Protein AF-A0A7I8MRP9-F1 (afdb_monomer_lite)

pLDDT: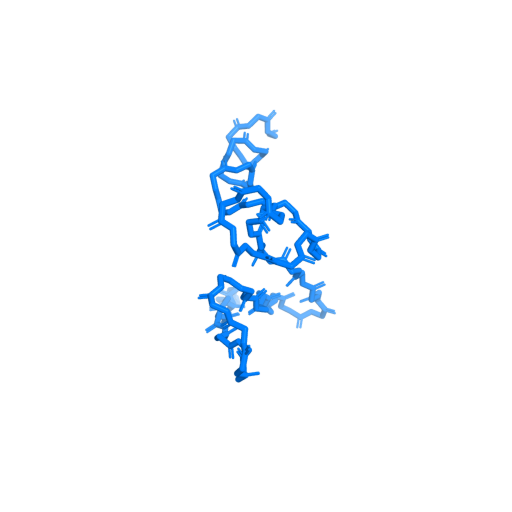 mean 93.0, std 8.68, range [50.06, 97.94]

Foldseek 3Di:
DDWDWDWDDDPPFDAWIWIDTDPDIFIAWDDVVVRGDPRHHHPVVVVVVVVVD

Structure (mmCIF, N/CA/C/O backbone):
data_AF-A0A7I8MRP9-F1
#
_entry.id   AF-A0A7I8MRP9-F1
#
loop_
_atom_site.group_PDB
_atom_site.id
_atom_site.type_symbol
_atom_site.label_atom_id
_atom_site.label_alt_id
_atom_site.label_comp_id
_atom_site.label_asym_id
_atom_site.label_entity_id
_atom_site.label_seq_id
_atom_site.pdbx_PDB_ins_code
_atom_site.Cartn_x
_atom_site.Cartn_y
_atom_site.Cartn_z
_atom_site.occupancy
_atom_site.B_iso_or_equiv
_atom_site.auth_seq_id
_atom_site.auth_comp_id
_atom_site.auth_asym_id
_atom_site.auth_atom_id
_atom_site.pdbx_PDB_model_num
ATOM 1 N N . MET A 1 1 ? -7.153 7.964 22.149 1.00 50.06 1 MET A N 1
ATOM 2 C CA . MET A 1 1 ? -6.554 6.701 21.668 1.00 50.06 1 MET A CA 1
ATOM 3 C C . MET A 1 1 ? -5.647 7.062 20.507 1.00 50.06 1 MET A C 1
ATOM 5 O O . MET A 1 1 ? -6.152 7.642 19.557 1.00 50.06 1 MET A O 1
ATOM 9 N N . ALA A 1 2 ? -4.336 6.841 20.605 1.00 56.03 2 ALA A N 1
ATOM 10 C CA . ALA A 1 2 ? -3.434 7.126 19.489 1.00 56.03 2 ALA A CA 1
ATOM 11 C C . ALA A 1 2 ? -3.721 6.130 18.355 1.00 56.03 2 ALA A C 1
ATOM 13 O O . ALA A 1 2 ? -3.698 4.921 18.582 1.00 56.03 2 ALA A O 1
ATOM 14 N N . SER A 1 3 ? -4.041 6.623 17.161 1.00 76.12 3 SER A N 1
ATOM 15 C CA . SER A 1 3 ? -4.126 5.790 15.963 1.00 76.12 3 SER A CA 1
ATOM 16 C C . SER A 1 3 ? -2.730 5.257 15.643 1.00 76.12 3 SER A C 1
ATOM 18 O O . SER A 1 3 ? -1.798 6.041 15.472 1.00 76.12 3 SER A O 1
ATOM 20 N N . HIS A 1 4 ? -2.578 3.935 15.599 1.00 89.25 4 HIS A N 1
ATOM 21 C CA . HIS A 1 4 ? -1.315 3.289 15.259 1.00 89.25 4 HIS A CA 1
ATOM 22 C C . HIS A 1 4 ? -1.346 2.860 13.794 1.00 89.25 4 HIS A C 1
ATOM 24 O O . HIS A 1 4 ? -2.284 2.180 13.374 1.00 89.25 4 HIS A O 1
ATOM 30 N N . VAL A 1 5 ? -0.330 3.278 13.042 1.00 93.75 5 VAL A N 1
ATOM 31 C CA . VAL A 1 5 ? -0.107 2.867 11.656 1.00 93.75 5 VAL A CA 1
ATOM 32 C C . VAL A 1 5 ? 1.178 2.056 11.627 1.00 93.75 5 VAL A C 1
ATOM 34 O O . VAL A 1 5 ? 2.216 2.537 12.083 1.00 93.75 5 VAL A O 1
ATOM 37 N N . VAL A 1 6 ? 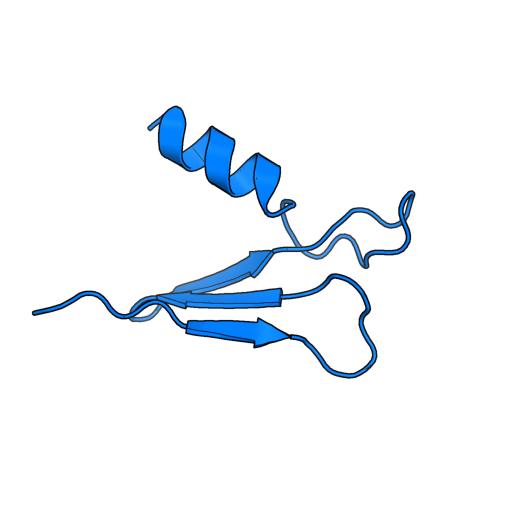1.102 0.831 11.114 1.00 95.81 6 VAL A N 1
ATOM 38 C CA . VAL A 1 6 ? 2.262 -0.046 10.931 1.00 95.81 6 VAL A CA 1
ATOM 39 C C . VAL A 1 6 ? 2.431 -0.314 9.449 1.00 95.81 6 VAL A C 1
ATOM 41 O O . VAL A 1 6 ? 1.475 -0.698 8.781 1.00 95.81 6 VAL A O 1
ATOM 44 N N . THR A 1 7 ? 3.653 -0.154 8.951 1.00 96.31 7 THR A N 1
ATOM 45 C CA . THR A 1 7 ? 4.005 -0.497 7.572 1.00 96.31 7 THR A CA 1
ATOM 46 C C . THR A 1 7 ? 4.997 -1.649 7.577 1.00 96.31 7 THR A C 1
ATOM 48 O O . THR A 1 7 ? 5.970 -1.629 8.334 1.00 96.31 7 THR A O 1
ATOM 51 N N . ARG A 1 8 ? 4.747 -2.667 6.751 1.00 96.62 8 ARG A N 1
ATOM 52 C CA . ARG A 1 8 ? 5.584 -3.868 6.651 1.00 96.62 8 ARG A CA 1
ATOM 53 C C . ARG A 1 8 ? 5.922 -4.174 5.199 1.00 96.62 8 ARG A C 1
ATOM 55 O O . ARG A 1 8 ? 5.015 -4.291 4.378 1.00 96.62 8 ARG A O 1
ATOM 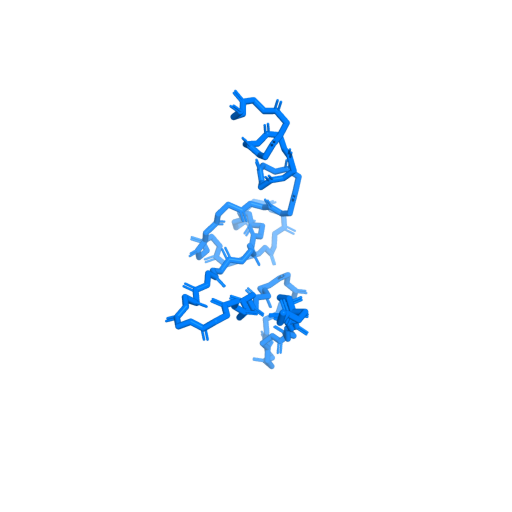62 N N . SER A 1 9 ? 7.199 -4.404 4.914 1.00 96.38 9 SER A N 1
ATOM 63 C CA . SER A 1 9 ? 7.632 -4.934 3.621 1.00 96.38 9 SER A CA 1
ATOM 64 C C . SER A 1 9 ? 7.180 -6.381 3.449 1.00 96.38 9 SER A C 1
ATOM 66 O O . SER A 1 9 ? 7.210 -7.166 4.403 1.00 96.38 9 SER A O 1
ATOM 68 N N . VAL A 1 10 ? 6.822 -6.762 2.225 1.00 95.38 10 VAL A N 1
ATOM 69 C CA . VAL A 1 10 ? 6.503 -8.157 1.907 1.00 95.38 10 VAL A CA 1
ATOM 70 C C . VAL A 1 10 ? 7.748 -8.882 1.399 1.00 95.38 10 VAL A C 1
ATOM 72 O O . VAL A 1 10 ? 8.378 -8.466 0.432 1.00 95.38 10 VAL A O 1
ATOM 75 N N . SER A 1 11 ? 8.111 -9.990 2.053 1.00 94.69 11 SER A N 1
ATOM 76 C CA . SER A 1 11 ? 9.275 -10.795 1.661 1.00 94.69 11 SER A CA 1
ATOM 77 C C . SER A 1 11 ? 9.169 -11.264 0.206 1.00 94.69 11 SER A C 1
ATOM 79 O O . SER A 1 11 ? 8.111 -11.721 -0.229 1.00 94.69 11 SER A O 1
ATOM 81 N N . GLY A 1 12 ? 10.267 -11.145 -0.544 1.00 93.38 12 GLY A N 1
ATOM 82 C CA . GLY A 1 12 ? 10.325 -11.503 -1.963 1.00 93.38 12 GLY A CA 1
ATOM 83 C C . GLY A 1 12 ? 9.697 -10.478 -2.914 1.00 93.38 12 GLY A C 1
ATOM 84 O O . GLY A 1 12 ? 9.774 -10.672 -4.123 1.00 93.38 12 GLY A O 1
ATOM 85 N N . GLN A 1 13 ? 9.119 -9.387 -2.403 1.00 92.38 13 GLN A N 1
ATOM 86 C CA . GLN A 1 13 ? 8.592 -8.287 -3.208 1.00 92.38 13 GLN A CA 1
ATOM 87 C C . GLN A 1 13 ? 9.406 -7.017 -2.959 1.00 92.38 13 GLN A C 1
ATOM 89 O O . GLN A 1 13 ? 9.737 -6.676 -1.825 1.00 92.38 13 GLN A O 1
ATOM 94 N N . ARG A 1 14 ? 9.775 -6.331 -4.046 1.00 93.44 14 ARG A N 1
ATOM 95 C CA . ARG A 1 14 ? 10.706 -5.198 -3.989 1.00 93.44 14 ARG A CA 1
ATOM 96 C C . ARG A 1 14 ? 10.059 -3.936 -3.427 1.00 93.44 14 ARG A C 1
ATOM 98 O O . ARG A 1 14 ? 10.686 -3.255 -2.620 1.00 93.44 14 ARG A O 1
ATOM 105 N N . PHE A 1 15 ? 8.839 -3.633 -3.865 1.00 95.31 15 PHE A N 1
ATOM 106 C CA . PHE A 1 15 ? 8.147 -2.391 -3.517 1.00 95.31 15 PHE A CA 1
ATOM 107 C C . PHE A 1 15 ? 6.908 -2.604 -2.648 1.00 95.31 15 PHE A C 1
ATOM 109 O O . PHE A 1 15 ? 6.572 -1.715 -1.872 1.00 95.31 15 PHE A O 1
ATOM 116 N N . THR A 1 16 ? 6.312 -3.797 -2.660 1.00 97.00 16 THR A N 1
ATOM 117 C CA . THR A 1 16 ? 5.074 -4.080 -1.933 1.00 97.00 16 THR A CA 1
ATOM 118 C C . THR A 1 16 ? 5.205 -3.887 -0.424 1.00 97.00 16 THR A C 1
ATOM 120 O O . THR A 1 16 ? 5.957 -4.587 0.266 1.00 97.00 16 THR A O 1
ATOM 123 N N . GLN A 1 17 ? 4.388 -2.976 0.093 1.00 97.19 17 GLN A N 1
ATOM 124 C CA . GLN A 1 17 ? 4.180 -2.712 1.506 1.00 97.19 17 GLN A CA 1
ATOM 125 C C . GLN A 1 17 ? 2.750 -3.059 1.914 1.00 97.19 17 GLN A C 1
ATOM 127 O O . GLN A 1 17 ? 1.798 -2.858 1.160 1.00 97.19 17 GLN A O 1
ATOM 132 N N . VAL A 1 18 ? 2.592 -3.521 3.150 1.00 97.31 18 VAL A N 1
ATOM 133 C CA . VAL A 1 18 ? 1.298 -3.655 3.820 1.00 97.31 18 VAL A CA 1
ATOM 134 C C . VAL A 1 18 ? 1.187 -2.562 4.870 1.00 97.31 18 VAL A C 1
ATOM 136 O O . VAL A 1 18 ? 2.032 -2.484 5.762 1.00 97.31 18 VAL A O 1
ATOM 139 N N . VAL A 1 19 ? 0.150 -1.736 4.766 1.00 96.25 19 VAL A N 1
ATOM 140 C CA . VAL A 1 19 ? -0.186 -0.682 5.726 1.00 96.25 19 VAL A CA 1
ATOM 141 C C . VAL A 1 19 ? -1.357 -1.156 6.580 1.00 96.25 19 VAL A C 1
ATOM 143 O O . VAL A 1 19 ? -2.445 -1.421 6.071 1.00 96.25 19 VAL A O 1
ATOM 146 N N . GLU A 1 20 ? -1.140 -1.255 7.886 1.00 96.19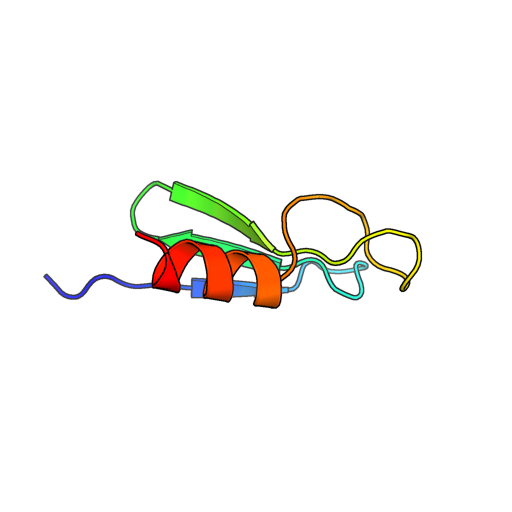 20 GLU A N 1
ATOM 147 C CA . GLU A 1 20 ? -2.131 -1.676 8.877 1.00 96.19 20 GLU A CA 1
ATOM 148 C C . GLU A 1 20 ? -2.553 -0.458 9.711 1.00 96.19 20 GLU A C 1
ATOM 150 O O . GLU A 1 20 ? -1.717 0.183 10.350 1.00 96.19 20 GLU A O 1
ATOM 155 N N . THR A 1 21 ? -3.850 -0.131 9.718 1.00 93.44 21 THR A N 1
ATOM 156 C CA . THR A 1 21 ? -4.427 0.952 10.534 1.00 93.44 21 THR A CA 1
ATOM 157 C C . THR A 1 21 ? -5.746 0.516 11.169 1.00 93.44 21 THR A C 1
ATOM 159 O O . THR A 1 21 ? -6.756 0.290 10.498 1.00 93.44 21 THR A O 1
ATOM 162 N N . GLY A 1 22 ? -5.754 0.353 12.494 1.00 90.25 22 GLY A N 1
ATOM 163 C CA . GLY A 1 22 ? -6.910 -0.185 13.214 1.00 90.25 22 GLY A CA 1
ATOM 164 C C . GLY A 1 22 ? -7.306 -1.577 12.706 1.00 90.25 22 GLY A C 1
ATOM 165 O O . GLY A 1 22 ? -6.592 -2.545 12.939 1.00 90.25 22 GLY A O 1
ATOM 166 N N . LYS A 1 23 ? -8.461 -1.676 12.033 1.00 92.12 23 LYS A N 1
ATOM 167 C CA . LYS A 1 23 ? -8.958 -2.915 11.398 1.00 92.12 23 LYS A CA 1
ATOM 168 C C . LYS A 1 23 ? -8.731 -2.958 9.882 1.00 92.12 23 LYS A C 1
ATOM 170 O O . LYS A 1 23 ? -9.148 -3.914 9.237 1.00 92.12 23 LYS A O 1
ATOM 175 N N . HIS A 1 24 ? -8.146 -1.910 9.311 1.00 93.62 24 HIS A N 1
ATOM 176 C CA . HIS A 1 24 ? -7.944 -1.781 7.876 1.00 93.62 24 HIS A CA 1
ATOM 177 C C . HIS A 1 24 ? -6.541 -2.233 7.495 1.00 93.62 24 HIS A C 1
ATOM 179 O O . HIS A 1 24 ? -5.566 -1.930 8.186 1.00 93.62 24 HIS A O 1
ATOM 185 N N . GLN A 1 25 ? -6.463 -2.921 6.363 1.00 95.25 25 GLN A N 1
ATOM 186 C CA . GLN A 1 25 ? -5.225 -3.334 5.730 1.00 95.25 25 GLN A CA 1
ATOM 187 C C . GLN A 1 25 ? -5.239 -2.818 4.294 1.00 95.25 25 GLN A C 1
ATOM 189 O O . GLN A 1 25 ? -6.209 -3.037 3.567 1.00 95.25 25 GLN A O 1
ATOM 194 N N . LEU A 1 26 ? -4.180 -2.119 3.904 1.00 96.06 26 LEU A N 1
ATOM 195 C CA . LEU A 1 26 ? -3.992 -1.578 2.564 1.00 96.06 26 LEU A CA 1
ATOM 196 C C . LEU A 1 26 ? -2.663 -2.077 1.993 1.00 96.06 26 LEU A C 1
ATOM 198 O O . LEU A 1 26 ? -1.725 -2.343 2.746 1.00 96.06 26 LEU A O 1
ATOM 202 N N . PHE A 1 27 ? -2.580 -2.193 0.671 1.00 97.12 27 PHE A N 1
ATOM 203 C CA . PHE A 1 27 ? -1.323 -2.440 -0.029 1.00 97.12 27 PHE A CA 1
ATOM 204 C C . PHE A 1 27 ? -0.837 -1.138 -0.640 1.00 97.12 27 PHE A C 1
ATOM 206 O O . PHE A 1 27 ? -1.590 -0.530 -1.392 1.00 97.12 27 PHE A O 1
ATOM 213 N N . ALA A 1 28 ? 0.404 -0.755 -0.349 1.00 97.25 28 ALA A N 1
ATOM 214 C CA . ALA A 1 28 ? 1.108 0.262 -1.115 1.00 97.25 28 ALA A CA 1
ATOM 215 C C . ALA A 1 28 ? 2.161 -0.424 -1.975 1.00 97.25 28 ALA A C 1
ATOM 217 O O . ALA A 1 28 ? 3.051 -1.087 -1.441 1.00 97.25 28 ALA A O 1
ATOM 218 N N . ASP A 1 29 ? 2.035 -0.320 -3.290 1.00 97.94 29 ASP A N 1
ATOM 219 C CA . ASP A 1 29 ? 2.915 -1.015 -4.219 1.00 97.94 29 ASP A CA 1
ATOM 220 C C . ASP A 1 29 ? 3.113 -0.190 -5.479 1.00 97.94 29 ASP A C 1
ATOM 222 O O . ASP A 1 29 ? 2.259 0.593 -5.870 1.00 97.94 29 ASP A O 1
ATOM 226 N N . GLU A 1 30 ? 4.266 -0.357 -6.099 1.00 96.94 30 GLU A N 1
ATOM 227 C CA . GLU A 1 30 ? 4.541 0.289 -7.371 1.00 96.94 30 GLU A CA 1
ATOM 228 C C . GLU A 1 30 ? 4.032 -0.595 -8.527 1.00 96.94 30 GLU A C 1
ATOM 230 O O . GLU A 1 30 ? 3.893 -1.815 -8.364 1.00 96.94 30 GLU A O 1
ATOM 235 N N . PRO A 1 31 ? 3.772 -0.024 -9.714 1.00 95.69 31 PRO A N 1
ATOM 236 C CA . PRO A 1 31 ? 3.367 -0.808 -10.874 1.00 95.69 31 PRO A CA 1
ATOM 237 C C . PRO A 1 31 ? 4.500 -1.712 -11.388 1.00 95.69 31 PRO A C 1
ATOM 239 O O . PRO A 1 31 ? 5.694 -1.453 -11.184 1.00 95.69 31 PRO A O 1
ATOM 242 N N . ASP A 1 32 ? 4.128 -2.743 -12.152 1.00 95.56 32 ASP A N 1
ATOM 243 C CA . ASP A 1 32 ? 5.067 -3.684 -12.785 1.00 95.56 32 ASP A CA 1
ATOM 244 C C . ASP A 1 32 ? 6.140 -2.974 -13.634 1.00 95.56 32 ASP A C 1
ATOM 246 O O . ASP A 1 32 ? 7.292 -3.408 -13.696 1.00 95.56 32 ASP A O 1
ATOM 250 N N . SER A 1 33 ? 5.792 -1.843 -14.260 1.00 95.88 33 SER A N 1
ATOM 251 C CA . SER A 1 33 ? 6.676 -1.065 -15.144 1.00 95.88 33 SER A CA 1
ATOM 252 C C . SER A 1 33 ? 7.934 -0.524 -14.459 1.00 95.88 33 SER A C 1
ATOM 254 O O . SER A 1 33 ? 8.935 -0.273 -15.132 1.00 95.88 33 SER A O 1
ATOM 256 N N . VAL A 1 34 ? 7.913 -0.374 -13.132 1.00 93.44 34 VAL A N 1
ATOM 257 C CA . VAL A 1 34 ? 9.074 0.036 -12.325 1.00 93.44 34 VAL A CA 1
ATOM 258 C C . VAL A 1 34 ? 9.590 -1.097 -11.429 1.00 93.44 34 VAL A C 1
ATOM 260 O O . VAL A 1 34 ? 10.522 -0.902 -10.645 1.00 93.44 34 VAL A O 1
ATOM 263 N N . GLY A 1 35 ? 9.047 -2.307 -11.599 1.00 92.75 35 GLY A N 1
ATOM 264 C CA . GLY A 1 35 ? 9.444 -3.528 -10.900 1.00 92.75 35 GLY A CA 1
ATOM 265 C C . GLY A 1 35 ? 8.719 -3.774 -9.576 1.00 92.75 35 GLY A C 1
ATOM 266 O O . GLY A 1 35 ? 9.288 -4.453 -8.715 1.00 92.75 35 GLY A O 1
ATOM 267 N N . GLY A 1 36 ? 7.535 -3.182 -9.380 1.00 95.19 36 GLY A N 1
ATOM 268 C CA . GLY A 1 36 ? 6.609 -3.557 -8.306 1.00 95.19 36 GLY A CA 1
ATOM 269 C C . GLY A 1 36 ? 5.709 -4.722 -8.711 1.00 95.19 36 GLY A C 1
ATOM 270 O O . GLY A 1 36 ? 6.032 -5.423 -9.668 1.00 95.19 36 GLY A O 1
ATOM 271 N N . ALA A 1 37 ? 4.647 -4.969 -7.943 1.00 96.19 37 ALA A N 1
ATOM 272 C CA . ALA A 1 37 ? 3.697 -6.054 -8.212 1.00 96.19 37 ALA A CA 1
ATOM 273 C C . ALA A 1 37 ? 2.247 -5.570 -8.411 1.00 96.19 37 ALA A C 1
ATOM 275 O O . ALA A 1 37 ? 1.328 -6.390 -8.376 1.00 96.19 37 ALA A O 1
ATOM 276 N N . ASP A 1 38 ? 2.044 -4.255 -8.578 1.00 95.81 38 ASP A N 1
ATOM 277 C CA . ASP A 1 38 ? 0.757 -3.625 -8.920 1.00 95.81 38 ASP A CA 1
ATOM 278 C C . ASP A 1 38 ? -0.411 -4.051 -8.003 1.00 95.81 38 ASP A C 1
ATOM 280 O O . ASP A 1 38 ? -1.549 -4.272 -8.416 1.00 95.81 38 ASP A O 1
ATOM 284 N N . ARG A 1 39 ? -0.121 -4.236 -6.707 1.00 95.56 39 ARG A N 1
ATOM 285 C CA . ARG A 1 39 ? -1.098 -4.745 -5.723 1.00 95.56 39 ARG A CA 1
ATOM 286 C C . ARG A 1 39 ? -1.992 -3.672 -5.113 1.00 95.56 39 ARG A C 1
ATOM 288 O O . ARG A 1 39 ? -2.921 -4.000 -4.371 1.00 95.56 39 ARG A O 1
ATOM 295 N N . GLY A 1 40 ? -1.689 -2.412 -5.374 1.00 94.62 40 GLY A N 1
ATOM 296 C CA . GLY A 1 40 ? -2.390 -1.250 -4.858 1.00 94.62 40 GLY A CA 1
ATOM 297 C C . GLY A 1 40 ? -1.675 0.032 -5.274 1.00 94.62 40 GLY A C 1
ATOM 298 O O . GLY A 1 40 ? -0.621 -0.053 -5.898 1.00 94.62 40 GLY A O 1
ATOM 299 N N . PRO A 1 41 ? -2.230 1.204 -4.930 1.00 96.62 41 PRO A N 1
ATOM 300 C CA . PRO A 1 41 ? -1.616 2.486 -5.241 1.00 96.62 41 PRO A CA 1
ATOM 301 C C . PRO A 1 41 ? -0.203 2.607 -4.669 1.00 96.62 41 PRO A C 1
ATOM 303 O O . PRO A 1 41 ? 0.083 2.136 -3.563 1.00 96.62 41 PRO A O 1
ATOM 306 N N . GLY A 1 42 ? 0.661 3.318 -5.379 1.00 96.06 42 GLY A N 1
ATOM 307 C CA . GLY A 1 42 ? 1.986 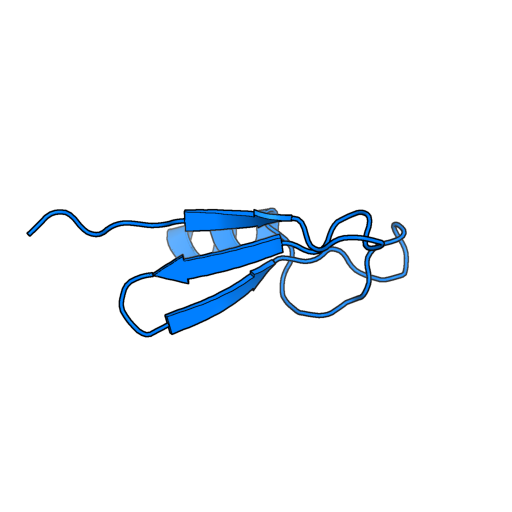3.657 -4.891 1.00 96.06 42 GLY A CA 1
ATOM 308 C C . GLY A 1 42 ? 1.924 4.555 -3.648 1.00 96.06 42 GLY A C 1
ATOM 309 O O . GLY A 1 42 ? 0.926 5.248 -3.404 1.00 96.06 42 GLY A O 1
ATOM 310 N N . PRO A 1 43 ? 3.0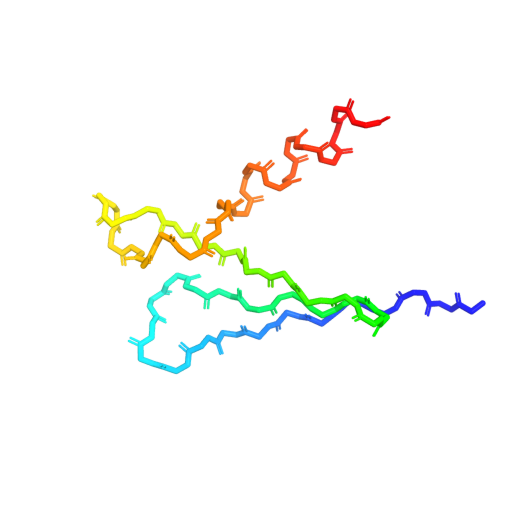05 4.626 -2.850 1.00 93.19 43 PRO A N 1
ATOM 311 C CA . PRO A 1 43 ? 3.073 5.517 -1.690 1.00 93.19 43 PRO A CA 1
ATOM 312 C C . PRO A 1 43 ? 2.759 6.983 -2.027 1.00 93.19 43 PRO A C 1
ATOM 314 O O . PRO A 1 43 ? 2.121 7.683 -1.240 1.00 93.19 43 PRO A O 1
ATOM 317 N N . TYR A 1 44 ? 3.175 7.448 -3.209 1.00 94.25 44 TYR A N 1
ATOM 318 C CA . TYR A 1 44 ? 2.901 8.809 -3.671 1.00 94.25 44 TYR A CA 1
ATOM 319 C C . TYR A 1 44 ? 1.429 9.031 -4.023 1.00 94.25 44 TYR A C 1
ATOM 321 O O . TYR A 1 44 ? 0.882 10.087 -3.712 1.00 94.25 44 TYR A O 1
ATOM 329 N N . GLU A 1 45 ? 0.766 8.042 -4.616 1.00 95.94 45 GLU A N 1
ATOM 330 C CA . GLU A 1 45 ? -0.666 8.114 -4.912 1.00 95.94 45 GLU A CA 1
ATOM 331 C C . GLU A 1 45 ? -1.486 8.152 -3.621 1.00 95.94 45 GLU A C 1
ATOM 333 O O . GLU A 1 45 ? -2.403 8.964 -3.501 1.00 95.94 45 GLU A O 1
ATOM 338 N N . TYR A 1 46 ? -1.100 7.365 -2.610 1.00 95.38 46 TYR A N 1
ATOM 339 C CA . TYR A 1 46 ? -1.698 7.457 -1.276 1.00 95.38 46 TYR A CA 1
ATOM 340 C C . TYR A 1 46 ? -1.506 8.829 -0.629 1.00 95.38 46 TYR A C 1
ATOM 342 O O . TYR A 1 46 ? -2.445 9.353 -0.028 1.00 95.38 46 TYR A O 1
ATOM 350 N N . LEU A 1 47 ? -0.320 9.430 -0.755 1.00 95.00 47 LEU A N 1
ATOM 351 C CA . LEU A 1 47 ? -0.067 10.776 -0.239 1.00 95.00 47 LEU A CA 1
ATOM 352 C C . LEU A 1 47 ? -0.967 11.817 -0.917 1.00 95.00 47 LEU A C 1
ATOM 354 O O . LEU A 1 47 ? -1.558 12.654 -0.237 1.00 95.00 47 LEU A O 1
ATOM 358 N N . LEU A 1 48 ? -1.088 11.764 -2.245 1.00 97.31 48 LEU A N 1
ATOM 359 C CA . LEU A 1 48 ? -1.943 12.682 -2.996 1.00 97.31 48 LEU A CA 1
ATOM 360 C C . LEU A 1 48 ? -3.425 12.484 -2.662 1.00 97.31 48 LEU A C 1
ATOM 362 O O . LEU A 1 48 ? -4.140 13.468 -2.487 1.00 97.31 48 LEU A O 1
ATOM 366 N N . ALA A 1 49 ? -3.876 11.236 -2.508 1.00 95.62 49 ALA A N 1
ATOM 367 C CA . ALA A 1 49 ? -5.235 10.930 -2.076 1.00 95.62 49 ALA A CA 1
ATOM 368 C C . ALA A 1 49 ? -5.536 11.509 -0.684 1.00 95.62 49 ALA A C 1
ATOM 370 O O . ALA A 1 49 ? -6.596 12.095 -0.487 1.00 95.62 49 ALA A O 1
ATOM 371 N N . ALA A 1 50 ? -4.590 11.400 0.256 1.00 94.12 50 ALA A N 1
ATOM 372 C CA . ALA A 1 50 ? -4.723 11.972 1.595 1.00 94.12 50 ALA A CA 1
ATOM 373 C C . ALA A 1 50 ? -4.723 13.510 1.600 1.00 94.12 50 ALA A C 1
ATOM 375 O O . ALA A 1 50 ? -5.359 14.117 2.452 1.00 94.12 50 ALA A O 1
ATOM 376 N N . LEU A 1 51 ? -4.010 14.152 0.670 1.00 97.19 51 LEU A N 1
ATOM 377 C CA . LEU A 1 51 ? -4.024 15.611 0.535 1.00 97.19 51 LEU A CA 1
ATOM 378 C C . LEU A 1 51 ? -5.318 16.129 -0.116 1.00 97.19 51 LEU A C 1
ATOM 380 O O . LEU A 1 51 ? -5.716 17.263 0.136 1.00 97.19 51 LEU A O 1
ATOM 384 N N . GLY A 1 52 ? -5.938 15.328 -0.984 1.00 95.75 52 GLY A N 1
ATOM 385 C CA . GLY A 1 52 ? -7.160 15.692 -1.704 1.00 95.75 52 GLY A CA 1
ATOM 386 C C . GLY A 1 52 ? -8.468 15.472 -0.937 1.00 95.75 52 GLY A C 1
ATOM 387 O O . GLY A 1 52 ? -9.508 15.921 -1.417 1.00 95.75 52 GLY A O 1
ATOM 388 N N . SER A 1 53 ? -8.437 14.774 0.202 1.00 82.94 53 SER A N 1
ATOM 389 C CA . SER A 1 53 ? -9.593 14.544 1.086 1.00 82.94 53 SER A CA 1
ATOM 390 C C . SER A 1 53 ? -9.790 15.670 2.092 1.00 82.94 53 SER A C 1
ATOM 392 O O . SER A 1 53 ? -10.959 16.041 2.332 1.00 82.94 53 SER A O 1
#

Secondary structure (DSSP, 8-state):
-PPPEEEEEPTT-SS-EEEEETTEEEEE---GGGT---SS--HHHHHHHHHH-

Radius of gyration: 11.81 Å; chains: 1; bounding box: 20×27×37 Å

Sequence (53 aa):
MASHVVTRSVSGQRFTQVVETGKHQLFADEPDSVGGADRGPGPYEYLLAALGS